Protein AF-A0A8T4SWS0-F1 (afdb_monomer_lite)

Foldseek 3Di:
DDDDPDDDDDPPDDPPPHDDPPPPPDPDPDQQNVADEFECADPPPRDHPLRRVVVSLVSPHQEYEYEFADAPPDPDDTALQSDDPVNLVSVVVSCVVSNHYHPYYHYHCVHAVDLQQQDPVVRDRDPVSNVSNVVSVVSRVVSD

Radius of gyration: 26.75 Å; chains: 1; bounding box: 86×51×47 Å

pLDDT: mean 80.11, std 13.3, range [39.75, 95.69]

Structure (mmCIF, N/CA/C/O backbone):
data_AF-A0A8T4SWS0-F1
#
_entry.id   AF-A0A8T4SWS0-F1
#
loop_
_atom_site.group_PDB
_atom_site.id
_atom_site.type_symbol
_atom_site.label_atom_id
_atom_site.label_alt_id
_atom_site.label_comp_id
_atom_site.label_asym_id
_atom_site.label_entity_id
_atom_site.label_seq_id
_atom_site.pdbx_PDB_ins_code
_atom_site.Cartn_x
_atom_site.Cartn_y
_atom_site.Cartn_z
_atom_site.occupancy
_atom_site.B_iso_or_equiv
_atom_site.auth_seq_id
_atom_site.auth_comp_id
_atom_site.auth_asym_id
_atom_site.auth_atom_id
_atom_site.pdbx_PDB_model_num
ATOM 1 N N . MET A 1 1 ? -68.089 -37.487 -9.807 1.00 39.75 1 MET A N 1
ATOM 2 C CA . MET A 1 1 ? -68.065 -36.762 -8.521 1.00 39.75 1 MET A CA 1
ATOM 3 C C . MET A 1 1 ? -66.595 -36.565 -8.187 1.00 39.75 1 MET A C 1
ATOM 5 O O . MET A 1 1 ? -65.902 -37.561 -8.051 1.00 39.75 1 MET A O 1
ATOM 9 N N . VAL A 1 2 ? -66.090 -35.332 -8.257 1.00 43.09 2 VAL A N 1
ATOM 10 C CA . VAL A 1 2 ? -64.661 -35.024 -8.064 1.00 43.09 2 VAL A CA 1
ATOM 11 C C . VAL A 1 2 ? -64.516 -34.443 -6.661 1.00 43.09 2 VAL A C 1
ATOM 13 O O . VAL A 1 2 ? -65.090 -33.394 -6.384 1.00 43.09 2 VAL A O 1
ATOM 16 N N . GLU A 1 3 ? -63.823 -35.149 -5.769 1.00 53.16 3 GLU A N 1
ATOM 17 C CA . GLU A 1 3 ? -63.495 -34.644 -4.433 1.00 53.16 3 GLU A CA 1
ATOM 18 C C . GLU A 1 3 ? -62.273 -33.726 -4.522 1.00 53.16 3 GLU A C 1
ATOM 20 O O . GLU A 1 3 ? -61.179 -34.163 -4.881 1.00 53.16 3 GLU A O 1
ATOM 25 N N . PHE A 1 4 ? -62.453 -32.451 -4.184 1.00 48.75 4 PHE A N 1
ATOM 26 C CA . PHE A 1 4 ? -61.354 -31.505 -4.032 1.00 48.75 4 PHE A CA 1
ATOM 27 C C . PHE A 1 4 ? -60.814 -31.601 -2.603 1.00 48.75 4 PHE A C 1
ATOM 29 O O . PHE A 1 4 ? -61.425 -31.096 -1.664 1.00 48.75 4 PHE A O 1
ATOM 36 N N . ARG A 1 5 ? -59.676 -32.282 -2.436 1.00 54.62 5 ARG A N 1
ATOM 37 C CA . ARG A 1 5 ? -58.910 -32.311 -1.183 1.00 54.62 5 ARG A CA 1
ATOM 38 C C . ARG A 1 5 ? -57.895 -31.174 -1.194 1.00 54.62 5 ARG A C 1
ATOM 40 O O . ARG A 1 5 ? -56.751 -31.376 -1.591 1.00 54.62 5 ARG A O 1
ATOM 47 N N . THR A 1 6 ? -58.317 -29.986 -0.787 1.00 55.69 6 THR A N 1
ATOM 48 C CA . THR A 1 6 ? -57.386 -28.893 -0.499 1.00 55.69 6 THR A CA 1
ATOM 49 C C . THR A 1 6 ? -57.568 -28.525 0.964 1.00 55.69 6 THR A C 1
ATOM 51 O O . THR A 1 6 ? -58.600 -27.967 1.332 1.00 55.69 6 THR A O 1
ATOM 54 N N . ASP A 1 7 ? -56.597 -28.889 1.800 1.00 61.25 7 ASP A N 1
ATOM 55 C CA . ASP A 1 7 ? -56.589 -28.508 3.210 1.00 61.25 7 ASP A CA 1
ATOM 56 C C . ASP A 1 7 ? -56.418 -26.985 3.313 1.00 61.25 7 ASP A C 1
ATOM 58 O O . ASP A 1 7 ? -55.478 -26.401 2.766 1.00 61.25 7 ASP A O 1
ATOM 62 N N . TYR A 1 8 ? -57.370 -26.325 3.974 1.00 54.34 8 TYR A N 1
ATOM 63 C CA . TYR A 1 8 ? -57.333 -24.886 4.216 1.00 54.34 8 TYR A CA 1
ATOM 64 C C . TYR A 1 8 ? -56.402 -24.602 5.398 1.00 54.34 8 TYR A C 1
ATOM 66 O O . TYR A 1 8 ? -56.735 -24.930 6.533 1.00 54.34 8 TYR A O 1
ATOM 74 N N . TYR A 1 9 ? -55.256 -23.971 5.141 1.00 60.22 9 TYR A N 1
ATOM 75 C CA . TYR A 1 9 ? -54.348 -23.506 6.192 1.00 60.22 9 TYR A CA 1
ATOM 76 C C . TYR A 1 9 ? -54.722 -22.089 6.635 1.00 60.22 9 TYR A C 1
ATOM 78 O O . TYR A 1 9 ? -54.836 -21.181 5.807 1.00 60.22 9 TYR A O 1
ATOM 86 N N . SER A 1 10 ? -54.896 -21.884 7.940 1.00 64.19 10 SER A N 1
ATOM 87 C CA . SER A 1 10 ? -55.067 -20.554 8.526 1.00 64.19 10 SER A CA 1
ATOM 88 C C . SER A 1 10 ? -53.708 -19.938 8.874 1.00 64.19 10 SER A C 1
ATOM 90 O O . SER A 1 10 ? -52.755 -20.640 9.198 1.00 64.19 10 SER A O 1
ATOM 92 N N . ALA A 1 11 ? -53.605 -18.605 8.867 1.00 58.56 11 ALA A N 1
ATOM 93 C CA . ALA A 1 11 ? -52.368 -17.899 9.234 1.00 58.56 11 ALA A CA 1
ATOM 94 C C . ALA A 1 11 ? -51.935 -18.114 10.704 1.00 58.56 11 ALA A C 1
ATOM 96 O O . ALA A 1 11 ? -50.848 -17.693 11.093 1.00 58.56 11 ALA A O 1
ATOM 97 N N . MET A 1 12 ? -52.791 -18.743 11.516 1.00 60.91 12 MET A N 1
ATOM 98 C CA . MET A 1 12 ? -52.535 -19.109 12.910 1.00 60.91 12 MET A CA 1
ATOM 99 C C . MET A 1 12 ? -52.205 -20.601 13.078 1.00 60.91 12 MET A C 1
ATOM 101 O O . MET A 1 12 ? -51.868 -21.018 14.187 1.00 60.91 12 MET A O 1
ATOM 105 N N . ASP A 1 13 ? -52.285 -21.410 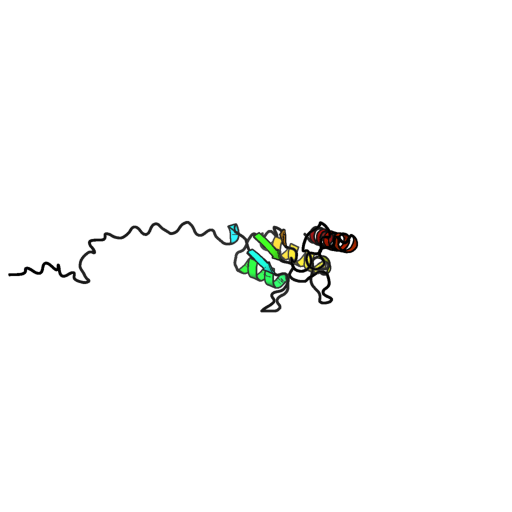12.015 1.00 63.88 13 ASP A N 1
ATOM 106 C CA . ASP A 1 13 ? -51.880 -22.811 12.086 1.00 63.88 13 ASP A CA 1
ATOM 107 C C . ASP A 1 13 ? -50.366 -22.916 12.249 1.00 63.88 13 ASP A C 1
ATOM 109 O O . ASP A 1 13 ? -49.583 -22.248 11.566 1.00 63.88 13 ASP A O 1
ATOM 113 N N . ARG A 1 14 ? -49.933 -23.792 13.163 1.00 61.50 14 ARG A N 1
ATOM 114 C CA . ARG A 1 14 ? -48.521 -24.163 13.267 1.00 61.50 14 ARG A CA 1
ATOM 115 C C . ARG A 1 14 ? -48.095 -24.750 11.927 1.00 61.50 14 ARG A C 1
ATOM 117 O O . ARG A 1 14 ? -48.548 -25.831 11.559 1.00 61.50 14 ARG A O 1
ATOM 124 N N . SER A 1 15 ? -47.217 -24.031 11.230 1.00 55.47 15 SER A N 1
ATOM 125 C CA . SER A 1 15 ? -46.588 -24.485 9.992 1.00 55.47 15 SER A CA 1
ATOM 126 C C . SER A 1 15 ? -46.144 -25.952 10.132 1.00 55.47 15 SER A C 1
ATOM 128 O O . SER A 1 15 ? -45.398 -26.262 11.067 1.00 55.47 15 SER A O 1
ATOM 130 N N . PRO A 1 16 ? -46.563 -26.862 9.228 1.00 54.00 16 PRO A N 1
ATOM 131 C CA . PRO A 1 16 ? -46.082 -28.247 9.220 1.00 54.00 16 PRO A CA 1
ATOM 132 C C . PRO A 1 16 ? -44.571 -28.321 8.952 1.00 54.00 16 PRO A C 1
ATOM 134 O O . PRO A 1 16 ? -43.917 -29.305 9.292 1.00 54.00 16 PRO A O 1
ATOM 137 N N . TYR A 1 17 ? -43.997 -27.248 8.407 1.00 55.97 17 TYR A N 1
ATOM 138 C CA . TYR A 1 17 ? -42.565 -27.005 8.405 1.00 55.97 17 TYR A CA 1
ATOM 139 C C . TYR A 1 17 ? -42.200 -26.441 9.775 1.00 55.97 17 TYR A C 1
ATOM 141 O O . TYR A 1 17 ? -42.272 -25.229 10.000 1.00 55.97 17 TYR A O 1
ATOM 149 N N . GLY A 1 18 ? -41.891 -27.343 10.711 1.00 55.56 18 GLY A N 1
ATOM 150 C CA . GLY A 1 18 ? -41.330 -26.981 12.007 1.00 55.56 18 GLY A CA 1
ATOM 151 C C . GLY A 1 18 ? -40.173 -26.006 11.815 1.00 55.56 18 GLY A C 1
ATOM 152 O O . GLY A 1 18 ? -39.450 -26.124 10.828 1.00 55.56 18 GLY A O 1
ATOM 153 N N . ASN A 1 19 ? -40.062 -25.032 12.728 1.00 58.72 19 ASN A N 1
ATOM 154 C CA . ASN A 1 19 ? -39.030 -23.995 12.772 1.00 58.72 19 ASN A CA 1
ATOM 155 C C . ASN A 1 19 ? -37.749 -24.490 12.102 1.00 58.72 19 ASN A C 1
ATOM 157 O O . ASN A 1 19 ? -37.024 -25.286 12.704 1.00 58.72 19 ASN A O 1
ATOM 161 N N . ALA A 1 20 ? -37.511 -24.077 10.852 1.00 61.03 20 ALA A N 1
ATOM 162 C CA . ALA A 1 20 ? -36.260 -24.381 10.188 1.00 61.03 20 ALA A CA 1
ATOM 163 C C . ALA A 1 20 ? -35.179 -23.907 11.153 1.00 61.03 20 ALA A C 1
ATOM 165 O O . ALA A 1 20 ? -35.160 -22.729 11.517 1.00 61.03 20 ALA A O 1
ATOM 166 N N . GLN A 1 21 ? -34.368 -24.835 11.665 1.00 57.84 21 GLN A N 1
ATOM 167 C CA . GLN A 1 21 ? -33.194 -24.466 12.431 1.00 57.84 21 GLN A CA 1
ATOM 168 C C . GLN A 1 21 ? -32.346 -23.649 11.468 1.00 57.84 21 GLN A C 1
ATOM 170 O O . GLN A 1 21 ? -31.692 -24.190 10.579 1.00 57.84 21 GLN A O 1
ATOM 175 N N . VAL A 1 22 ? -32.451 -22.328 11.587 1.00 62.12 22 VAL A N 1
ATOM 176 C CA . VAL A 1 22 ? -31.527 -21.400 10.966 1.00 62.12 22 VAL A CA 1
ATOM 177 C C . VAL A 1 22 ? -30.222 -21.693 11.678 1.00 62.12 22 VAL A C 1
ATOM 179 O O . VAL A 1 22 ? -29.982 -21.191 12.775 1.00 62.12 22 VAL A O 1
ATOM 182 N N . ASN A 1 23 ? -29.432 -22.605 11.111 1.00 63.03 23 ASN A N 1
ATOM 183 C CA . ASN A 1 23 ? -28.045 -22.746 11.507 1.00 63.03 23 ASN A CA 1
ATOM 184 C C . ASN A 1 23 ? -27.473 -21.330 11.445 1.00 63.03 23 ASN A C 1
ATOM 186 O O . ASN A 1 23 ? -27.641 -20.680 10.404 1.00 63.03 23 ASN A O 1
ATOM 190 N N . PRO A 1 24 ? -26.915 -20.805 12.551 1.00 63.16 24 PRO A N 1
ATOM 191 C CA . PRO A 1 24 ? -26.332 -19.482 12.512 1.00 63.16 24 PRO A CA 1
ATOM 192 C C . PRO A 1 24 ? -25.349 -19.470 11.338 1.00 63.16 24 PRO A C 1
ATOM 194 O O . PRO A 1 24 ? -24.605 -20.447 11.178 1.00 63.16 24 PRO A O 1
ATOM 197 N N . PRO A 1 25 ? -25.399 -18.442 10.472 1.00 69.19 25 PRO A N 1
ATOM 198 C CA . PRO A 1 25 ? -24.415 -18.315 9.411 1.00 69.19 25 PRO A CA 1
ATOM 199 C C . PRO A 1 25 ? -23.030 -18.434 10.047 1.00 69.19 25 PRO A C 1
ATOM 201 O O . PRO A 1 25 ? -22.850 -18.023 11.199 1.00 69.19 25 PRO A O 1
ATOM 204 N N . GLU A 1 26 ? -22.098 -19.063 9.329 1.00 70.19 26 GLU A N 1
ATOM 205 C CA . GLU A 1 26 ? -20.711 -19.242 9.766 1.00 70.19 26 GLU A CA 1
ATOM 206 C C . GLU A 1 26 ? -20.193 -17.993 10.497 1.00 70.19 26 GLU A C 1
ATOM 208 O O . GLU A 1 26 ? -20.577 -16.873 10.134 1.00 70.19 26 GLU A O 1
ATOM 213 N N . PRO A 1 27 ? -19.365 -18.154 11.547 1.00 64.12 27 PRO A N 1
ATOM 214 C CA . PRO A 1 27 ? -18.936 -17.024 12.354 1.00 64.12 27 PRO A CA 1
ATOM 215 C C . PRO A 1 27 ? -18.338 -15.942 11.454 1.00 64.12 27 PRO A C 1
ATOM 217 O O . PRO A 1 27 ? -17.403 -16.194 10.696 1.00 64.12 27 PRO A O 1
ATOM 220 N N . ILE A 1 28 ? -18.910 -14.739 11.532 1.00 77.81 28 ILE A N 1
ATOM 221 C CA . ILE A 1 28 ? -18.441 -13.571 10.790 1.00 77.81 28 ILE A CA 1
ATOM 222 C C . ILE A 1 28 ? -17.000 -13.321 11.233 1.00 77.81 28 ILE A C 1
ATOM 224 O O . ILE A 1 28 ? -16.771 -12.920 12.376 1.00 77.81 28 ILE A O 1
ATOM 228 N N . VAL A 1 29 ? -16.035 -13.581 10.348 1.00 81.50 29 VAL A N 1
ATOM 229 C CA . VAL A 1 29 ? -14.630 -13.257 10.607 1.00 81.50 29 VAL A CA 1
ATOM 230 C C . VAL A 1 29 ? -14.546 -11.735 10.754 1.00 81.50 29 VAL A C 1
ATOM 232 O O . VAL A 1 29 ? -14.936 -11.010 9.832 1.00 81.50 29 VAL A O 1
ATOM 235 N N . PRO A 1 30 ? -14.128 -11.213 11.917 1.00 84.94 30 PRO A N 1
ATOM 236 C CA . PRO A 1 30 ? -14.136 -9.781 12.146 1.00 84.94 30 PRO A CA 1
ATOM 237 C C . PRO A 1 30 ? -13.004 -9.121 11.352 1.00 84.94 30 PRO A C 1
ATOM 239 O O . PRO A 1 30 ? -11.950 -9.711 11.134 1.00 84.94 30 PRO A O 1
ATOM 242 N N . ILE A 1 31 ? -13.193 -7.859 10.959 1.00 84.19 31 ILE A N 1
ATOM 243 C CA . ILE A 1 31 ? -12.218 -7.119 10.137 1.00 84.19 31 ILE A CA 1
ATOM 244 C C . ILE A 1 31 ? -10.833 -7.006 10.792 1.00 84.19 31 ILE A C 1
ATOM 246 O O . ILE A 1 31 ? -9.827 -6.935 10.095 1.00 84.19 31 ILE A O 1
ATOM 250 N N . LYS A 1 32 ? -10.766 -7.064 12.127 1.00 86.38 32 LYS A N 1
ATOM 251 C CA . LYS A 1 32 ? -9.500 -7.138 12.864 1.00 86.38 32 LYS A CA 1
ATOM 252 C C . LYS A 1 32 ? -8.660 -8.374 12.507 1.00 86.38 32 LYS A C 1
ATOM 254 O O . LYS A 1 32 ? -7.447 -8.282 12.563 1.00 86.38 32 LYS A O 1
ATOM 259 N N . ASP A 1 33 ? -9.289 -9.486 12.121 1.00 86.19 33 ASP A N 1
ATOM 260 C CA . ASP A 1 33 ? -8.608 -10.756 11.836 1.00 86.19 33 ASP A CA 1
ATOM 261 C C . ASP A 1 33 ? -8.317 -10.925 10.328 1.00 86.19 33 ASP A C 1
ATOM 263 O O . ASP A 1 33 ? -7.496 -11.754 9.952 1.00 86.19 33 ASP A O 1
ATOM 267 N N . ILE A 1 34 ? -8.989 -10.152 9.462 1.00 86.38 34 ILE A N 1
ATOM 268 C CA . ILE A 1 34 ? -8.782 -10.152 7.998 1.00 86.38 34 ILE A CA 1
ATOM 269 C C . ILE A 1 34 ? -7.791 -9.060 7.582 1.00 86.38 34 ILE A C 1
ATOM 271 O O . ILE A 1 34 ? -6.995 -9.252 6.668 1.00 86.38 34 ILE A O 1
ATOM 275 N N . GLY A 1 35 ? -7.882 -7.896 8.225 1.00 89.81 35 GLY A N 1
ATOM 276 C CA . GLY A 1 35 ? -7.196 -6.684 7.812 1.00 89.81 35 GLY A CA 1
ATOM 277 C C . GLY A 1 35 ? -7.944 -5.881 6.748 1.00 89.81 35 GLY A C 1
ATOM 278 O O . GLY A 1 35 ? -9.075 -6.186 6.358 1.00 89.81 35 GLY A O 1
ATOM 279 N N . MET A 1 36 ? -7.316 -4.794 6.305 1.00 93.38 36 MET A N 1
ATOM 280 C CA . MET A 1 36 ? -7.870 -3.891 5.306 1.00 93.38 36 MET A CA 1
ATOM 281 C C . MET A 1 36 ? -6.787 -3.333 4.391 1.00 93.38 36 MET A C 1
ATOM 283 O O . MET A 1 36 ? -5.748 -2.838 4.823 1.00 93.38 36 MET A O 1
ATOM 287 N N . THR A 1 37 ? -7.085 -3.344 3.100 1.00 93.19 37 THR A N 1
ATOM 288 C CA . THR A 1 37 ? -6.260 -2.707 2.084 1.00 93.19 37 THR A CA 1
ATOM 289 C C . THR A 1 37 ? -6.639 -1.233 1.958 1.00 93.19 37 THR A C 1
ATOM 291 O O . THR A 1 37 ? -7.806 -0.905 1.729 1.00 93.19 37 THR A O 1
ATOM 294 N N . VAL A 1 38 ? -5.666 -0.334 2.096 1.00 92.75 38 VAL A N 1
ATOM 295 C CA . VAL A 1 38 ? -5.871 1.116 2.007 1.00 92.75 38 VAL A CA 1
ATOM 296 C C . VAL A 1 38 ? -5.076 1.702 0.848 1.00 92.75 38 VAL A C 1
ATOM 298 O O . VAL A 1 38 ? -3.891 1.405 0.705 1.00 92.75 38 VAL A O 1
ATOM 301 N N . PRO A 1 39 ? -5.682 2.559 0.013 1.00 90.44 39 PRO A N 1
ATOM 302 C CA . PRO A 1 39 ? -4.925 3.251 -1.008 1.00 90.44 39 PRO A CA 1
ATOM 303 C C . PRO A 1 39 ? -4.051 4.332 -0.369 1.00 90.44 39 PRO A C 1
ATOM 305 O O . PRO A 1 39 ? -4.445 5.019 0.577 1.00 90.44 39 PRO A O 1
ATOM 308 N N . GLU A 1 40 ? -2.876 4.518 -0.954 1.00 88.31 40 GLU A N 1
ATOM 309 C CA . GLU A 1 40 ? -1.968 5.629 -0.692 1.00 88.31 40 GLU A CA 1
ATOM 310 C C . GLU A 1 40 ? -2.687 6.987 -0.788 1.00 88.31 40 GLU A C 1
ATOM 312 O O . GLU A 1 40 ? -2.498 7.889 0.034 1.00 88.31 40 GLU A O 1
ATOM 317 N N . ARG A 1 41 ? -3.517 7.132 -1.821 1.00 86.94 41 ARG A N 1
ATOM 318 C CA . ARG A 1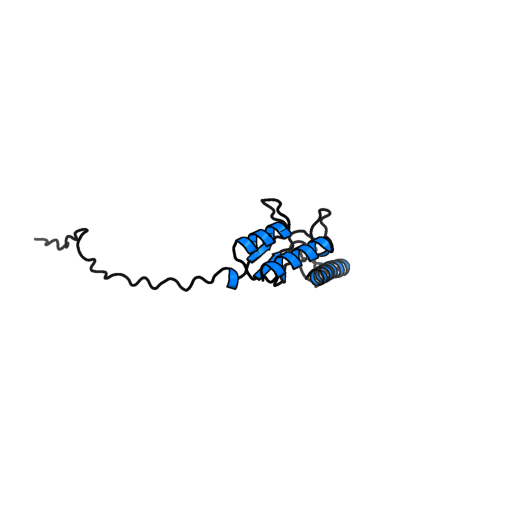 41 ? -4.371 8.289 -2.038 1.00 86.94 41 ARG A CA 1
ATOM 319 C C . ARG A 1 41 ? -5.731 7.809 -2.503 1.00 86.94 41 ARG A C 1
ATOM 321 O O . ARG A 1 41 ? -5.827 7.095 -3.497 1.00 86.94 41 ARG A O 1
ATOM 328 N N . ASP A 1 42 ? -6.783 8.229 -1.816 1.00 84.06 42 ASP A N 1
ATOM 329 C CA . ASP A 1 42 ? -8.139 7.908 -2.247 1.00 84.06 42 ASP A CA 1
ATOM 330 C C . ASP A 1 42 ? -8.490 8.735 -3.502 1.00 84.06 42 ASP A C 1
ATOM 332 O O . ASP A 1 42 ? -8.515 9.970 -3.433 1.00 84.06 42 ASP A O 1
ATOM 336 N N . PRO A 1 43 ? -8.774 8.100 -4.654 1.00 78.31 43 PRO A N 1
ATOM 337 C CA . PRO A 1 43 ? -9.122 8.813 -5.881 1.00 78.31 43 PRO A CA 1
ATOM 338 C C . PRO A 1 43 ? -10.472 9.542 -5.800 1.00 78.31 43 PRO A C 1
ATOM 340 O O . PRO A 1 43 ? -10.717 10.439 -6.603 1.00 78.31 43 PRO A O 1
ATOM 343 N N . ARG A 1 44 ? -11.358 9.172 -4.863 1.00 82.88 44 ARG A N 1
ATOM 344 C CA . ARG A 1 44 ? -12.692 9.775 -4.705 1.00 82.88 44 ARG A CA 1
ATOM 345 C C . ARG A 1 44 ? -12.671 10.981 -3.781 1.00 82.88 44 ARG A C 1
ATOM 347 O O . ARG A 1 44 ? -13.246 12.013 -4.108 1.00 82.88 44 ARG A O 1
ATOM 354 N N . THR A 1 45 ? -12.040 10.838 -2.619 1.00 84.38 45 THR A N 1
ATOM 355 C CA . THR A 1 45 ? -12.037 11.881 -1.580 1.00 84.38 45 THR A CA 1
ATOM 356 C C . THR A 1 45 ? -10.789 12.758 -1.619 1.00 84.38 45 THR A C 1
ATOM 358 O O . THR A 1 45 ? -10.776 13.835 -1.030 1.00 84.38 45 THR A O 1
ATOM 361 N N . GLY A 1 46 ? -9.731 12.319 -2.307 1.00 83.56 46 GLY A N 1
ATOM 362 C CA . GLY A 1 46 ? -8.428 12.976 -2.293 1.00 83.56 46 GLY A CA 1
ATOM 363 C C . GLY A 1 46 ? -7.649 12.767 -0.994 1.00 83.56 46 GLY A C 1
ATOM 364 O O . GLY A 1 46 ? -6.578 13.358 -0.857 1.00 83.56 46 GLY A O 1
ATOM 365 N N . ALA A 1 47 ? -8.157 11.943 -0.070 1.00 86.00 47 ALA A N 1
ATOM 366 C CA . ALA A 1 47 ? -7.522 11.671 1.211 1.00 86.00 47 ALA A CA 1
ATOM 367 C C . ALA A 1 47 ? -6.119 11.078 1.031 1.00 86.00 47 ALA A C 1
ATOM 369 O O . ALA A 1 47 ? -5.895 10.234 0.162 1.00 86.00 47 ALA A O 1
ATOM 370 N N . HIS A 1 48 ? -5.179 11.525 1.861 1.00 88.00 48 HIS A N 1
ATOM 371 C CA . HIS A 1 48 ? -3.789 11.059 1.847 1.00 88.00 48 HIS A CA 1
ATOM 372 C C . HIS A 1 48 ? -3.583 9.843 2.761 1.00 88.00 48 HIS A C 1
ATOM 374 O O . HIS A 1 48 ? -4.401 9.586 3.640 1.00 88.00 48 HIS A O 1
ATOM 380 N N . ILE A 1 49 ? -2.445 9.161 2.616 1.00 89.88 49 ILE A N 1
ATOM 381 C CA . ILE A 1 49 ? -2.095 7.909 3.310 1.00 89.88 49 ILE A CA 1
ATOM 382 C C . ILE A 1 49 ? -2.387 7.902 4.818 1.00 89.88 49 ILE A C 1
ATOM 384 O O . ILE A 1 49 ? -2.959 6.954 5.335 1.00 89.88 49 ILE A O 1
ATOM 388 N N . ILE A 1 50 ? -2.082 8.984 5.542 1.00 91.62 50 ILE A N 1
ATOM 389 C CA . ILE A 1 50 ? -2.364 9.064 6.985 1.00 91.62 50 ILE A CA 1
ATOM 390 C C . ILE A 1 50 ? -3.878 9.021 7.245 1.00 91.62 50 ILE A C 1
ATOM 392 O O . ILE A 1 50 ? -4.340 8.368 8.178 1.00 91.62 50 ILE A O 1
ATOM 396 N N . GLN A 1 51 ? -4.668 9.703 6.418 1.00 93.00 51 GLN A N 1
ATOM 397 C CA . GLN A 1 51 ? -6.122 9.776 6.555 1.00 93.00 51 GLN A CA 1
ATOM 398 C C . GLN A 1 51 ? -6.799 8.465 6.147 1.00 93.00 51 GLN A C 1
ATOM 400 O O . GLN A 1 51 ? -7.755 8.051 6.809 1.00 93.00 51 GLN A O 1
ATOM 405 N N . THR A 1 52 ? -6.308 7.799 5.097 1.00 93.44 52 THR A N 1
ATOM 406 C CA . THR A 1 52 ? -6.828 6.494 4.667 1.00 93.44 52 THR A CA 1
ATOM 407 C C . THR A 1 52 ? -6.504 5.423 5.709 1.00 93.44 52 THR A C 1
ATOM 409 O O . THR A 1 52 ? -7.418 4.728 6.152 1.00 93.44 52 THR A O 1
ATOM 412 N N . THR A 1 53 ? -5.270 5.388 6.226 1.00 93.56 53 THR A N 1
ATOM 413 C CA . THR A 1 53 ? -4.877 4.511 7.342 1.00 93.56 53 THR A CA 1
ATOM 414 C C . THR A 1 53 ? -5.694 4.803 8.601 1.00 93.56 53 THR A C 1
ATOM 416 O O . THR A 1 53 ? -6.258 3.888 9.189 1.00 93.56 53 THR A O 1
ATOM 419 N N . THR A 1 54 ? -5.867 6.073 8.988 1.00 94.69 54 THR A N 1
ATOM 420 C CA . THR A 1 54 ? -6.691 6.439 10.160 1.00 94.69 54 THR A CA 1
ATOM 421 C C . THR A 1 54 ? -8.140 5.976 9.997 1.00 94.69 54 THR A C 1
ATOM 423 O O . THR A 1 54 ? -8.772 5.544 10.960 1.00 94.69 54 THR A O 1
ATOM 426 N N . SER A 1 55 ? -8.682 6.059 8.782 1.00 93.69 55 SER A N 1
ATOM 427 C CA . SER A 1 55 ? -10.046 5.611 8.495 1.00 93.69 55 SER A CA 1
ATOM 428 C C . SER A 1 55 ? -10.186 4.093 8.607 1.00 93.69 55 SER A C 1
ATOM 430 O O . SER A 1 55 ? -11.187 3.634 9.151 1.00 93.69 55 SER A O 1
ATOM 432 N N . ALA A 1 56 ? -9.180 3.326 8.175 1.00 93.75 56 ALA A N 1
ATOM 433 C CA . ALA A 1 56 ? -9.149 1.872 8.346 1.00 93.75 56 ALA A CA 1
ATOM 434 C C . ALA A 1 56 ? -9.003 1.450 9.816 1.00 93.75 56 ALA A C 1
ATOM 436 O O . ALA A 1 56 ? -9.672 0.530 10.280 1.00 93.75 56 ALA A O 1
ATOM 437 N N . ILE A 1 57 ? -8.205 2.176 10.598 1.00 93.50 57 ILE A N 1
ATOM 438 C CA . ILE A 1 57 ? -8.122 1.946 12.047 1.00 93.50 57 ILE A CA 1
ATOM 439 C C . ILE A 1 57 ? -9.494 2.180 12.694 1.00 93.50 57 ILE A C 1
ATOM 441 O O . ILE A 1 57 ? -9.973 1.366 13.479 1.00 93.50 57 ILE A O 1
ATOM 445 N N . ARG A 1 58 ? -10.184 3.265 12.316 1.00 92.81 58 ARG A N 1
ATOM 446 C CA . ARG A 1 58 ? -11.531 3.574 12.825 1.00 92.81 58 ARG A CA 1
ATOM 447 C C . ARG A 1 58 ? -12.600 2.580 12.374 1.00 92.81 58 ARG A C 1
ATOM 449 O O . ARG A 1 58 ? -13.596 2.439 13.079 1.00 92.81 58 ARG A O 1
ATOM 456 N N . SER A 1 59 ? -12.423 1.906 11.236 1.00 90.69 59 SER A N 1
ATOM 457 C CA . SER A 1 59 ? -13.313 0.818 10.814 1.00 90.69 59 SER A CA 1
ATOM 458 C C . SER A 1 59 ? -13.042 -0.498 11.553 1.00 90.69 59 SER A C 1
ATOM 460 O O . SER A 1 59 ? -13.846 -1.422 11.441 1.00 90.69 59 SER A O 1
ATOM 462 N N . GLY A 1 60 ? -11.969 -0.567 12.350 1.00 91.00 60 GLY A N 1
ATOM 463 C CA . GLY A 1 60 ? -11.624 -1.704 13.200 1.00 91.00 60 GLY A CA 1
ATOM 464 C C . GLY A 1 60 ? -10.563 -2.638 12.618 1.00 91.00 60 GLY A C 1
ATOM 465 O O . GLY A 1 60 ? -10.404 -3.743 13.136 1.00 91.00 60 GLY A O 1
ATOM 466 N N . ALA A 1 61 ? -9.866 -2.245 11.547 1.00 93.25 61 ALA A N 1
ATOM 467 C CA . ALA A 1 61 ? -8.780 -3.044 10.984 1.00 93.25 61 ALA A CA 1
ATOM 468 C C . ALA A 1 61 ? -7.575 -3.071 11.938 1.00 93.25 61 ALA A C 1
ATOM 470 O O . ALA A 1 61 ? -7.117 -2.017 12.378 1.00 93.25 61 ALA A O 1
ATOM 471 N N . ALA A 1 62 ? -7.059 -4.268 12.233 1.00 92.69 62 ALA A N 1
ATOM 472 C CA . ALA A 1 62 ? -5.821 -4.445 13.000 1.00 92.69 62 ALA A CA 1
ATOM 473 C C . ALA A 1 62 ? -4.602 -4.646 12.091 1.00 92.69 62 ALA A C 1
ATOM 475 O O . ALA A 1 62 ? -3.499 -4.275 12.469 1.00 92.69 62 ALA A O 1
ATOM 476 N N . ASN A 1 63 ? -4.825 -5.156 10.879 1.00 94.00 63 ASN A N 1
ATOM 477 C CA . ASN A 1 63 ? -3.793 -5.413 9.884 1.00 94.00 63 ASN A CA 1
ATOM 478 C C . ASN A 1 63 ? -4.069 -4.556 8.647 1.00 94.00 63 ASN A C 1
ATOM 480 O O . ASN A 1 63 ? -5.201 -4.515 8.158 1.00 94.00 63 ASN A O 1
ATOM 484 N N . ILE A 1 64 ? -3.069 -3.831 8.154 1.00 94.56 64 ILE A N 1
ATOM 485 C CA . ILE A 1 64 ? -3.233 -2.879 7.054 1.00 94.56 64 ILE A CA 1
ATOM 486 C C . ILE A 1 64 ? -2.239 -3.175 5.931 1.00 94.56 64 ILE A C 1
ATOM 488 O O . ILE A 1 64 ? -1.031 -3.209 6.144 1.00 94.56 64 ILE A O 1
ATOM 492 N N . GLN A 1 65 ? -2.759 -3.302 4.711 1.00 92.81 65 GLN A N 1
ATOM 493 C CA . GLN A 1 65 ? -1.969 -3.368 3.480 1.00 92.81 65 GLN A CA 1
ATOM 494 C C . GLN A 1 65 ? -2.067 -2.018 2.766 1.00 92.81 65 GLN A C 1
ATOM 496 O O . GLN A 1 65 ? -3.166 -1.572 2.432 1.00 92.81 65 GLN A O 1
ATOM 501 N N . ILE A 1 66 ? -0.943 -1.360 2.496 1.00 92.12 66 ILE A N 1
ATOM 502 C CA . ILE A 1 66 ? -0.942 -0.066 1.798 1.00 92.12 66 ILE A CA 1
ATOM 503 C C . ILE A 1 66 ? -0.762 -0.293 0.299 1.00 92.12 66 ILE A C 1
ATOM 505 O O . ILE A 1 66 ? 0.234 -0.871 -0.116 1.00 92.12 66 ILE A O 1
ATOM 509 N N . VAL A 1 67 ? -1.668 0.223 -0.528 1.00 90.75 67 VAL A N 1
ATOM 510 C CA . VAL A 1 67 ? -1.572 0.139 -1.993 1.00 90.75 67 VAL A CA 1
ATOM 511 C C . VAL A 1 67 ? -1.031 1.433 -2.555 1.00 90.75 67 VAL A C 1
ATOM 513 O O . VAL A 1 67 ? -1.682 2.477 -2.488 1.00 90.75 67 VAL A O 1
ATOM 516 N N . MET A 1 68 ? 0.141 1.353 -3.169 1.00 87.25 68 MET A N 1
ATOM 517 C CA . MET A 1 68 ? 0.716 2.447 -3.935 1.00 87.25 68 MET A CA 1
ATOM 518 C C . MET A 1 68 ? -0.037 2.562 -5.258 1.00 87.25 68 MET A C 1
ATOM 520 O O . MET A 1 68 ? -0.000 1.671 -6.103 1.00 87.25 68 MET A O 1
ATOM 524 N N . THR A 1 69 ? -0.746 3.672 -5.442 1.00 82.69 69 THR A N 1
ATOM 525 C CA . THR A 1 69 ? -1.574 3.908 -6.637 1.00 82.69 69 THR A CA 1
ATOM 526 C C . THR A 1 69 ? -0.869 4.781 -7.671 1.00 82.69 69 THR A C 1
ATOM 528 O O . THR A 1 69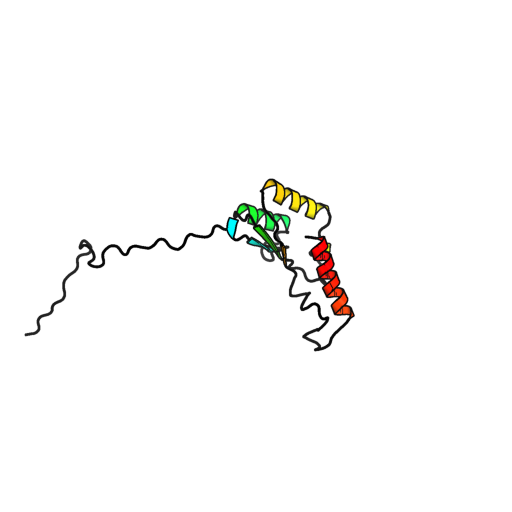 ? -1.313 4.882 -8.813 1.00 82.69 69 THR A O 1
ATOM 531 N N . THR A 1 70 ? 0.213 5.449 -7.271 1.00 79.00 70 THR A N 1
ATOM 532 C CA . THR A 1 70 ? 0.906 6.442 -8.093 1.00 79.00 70 THR A CA 1
ATOM 533 C C . THR A 1 70 ? 2.034 5.785 -8.903 1.00 79.00 70 THR A C 1
ATOM 535 O O . THR A 1 70 ? 3.001 5.322 -8.296 1.00 79.00 70 THR A O 1
ATOM 538 N N . PRO A 1 71 ? 1.984 5.771 -10.253 1.00 72.38 71 PRO A N 1
ATOM 539 C CA . PRO A 1 71 ? 3.021 5.132 -11.071 1.00 72.38 71 PRO A CA 1
ATOM 540 C C . PRO A 1 71 ? 4.376 5.849 -10.976 1.00 72.38 71 PRO A C 1
ATOM 542 O O . PRO A 1 71 ? 4.419 7.055 -10.705 1.00 72.38 71 PRO A O 1
ATOM 545 N N . SER A 1 72 ? 5.477 5.129 -11.244 1.00 65.38 72 SER A N 1
ATOM 546 C CA . SER A 1 72 ? 6.885 5.574 -11.122 1.00 65.38 72 SER A CA 1
ATOM 547 C C . SER A 1 72 ? 7.377 6.662 -12.078 1.00 65.38 72 SER A C 1
ATOM 549 O O . SER A 1 72 ? 8.432 7.258 -11.844 1.00 65.38 72 SER A O 1
ATOM 551 N N . ASN A 1 73 ? 6.582 7.035 -13.073 1.00 67.06 73 ASN A N 1
ATOM 552 C CA . ASN A 1 73 ? 6.862 8.142 -13.993 1.00 67.06 73 ASN A CA 1
ATOM 553 C C . ASN A 1 73 ? 6.004 9.405 -13.750 1.00 67.06 73 ASN A C 1
ATOM 555 O O . ASN A 1 73 ? 6.271 10.448 -14.338 1.00 67.06 73 ASN A O 1
ATOM 559 N N . SER A 1 74 ? 4.998 9.349 -12.869 1.00 67.25 74 SER A N 1
ATOM 560 C CA . SER A 1 74 ? 4.197 10.515 -12.464 1.00 67.25 74 SER A CA 1
ATOM 561 C C . SER A 1 74 ? 5.043 11.643 -11.843 1.00 67.25 74 SER A C 1
ATOM 563 O O . SER A 1 74 ? 5.831 11.413 -10.926 1.00 67.25 74 SER A O 1
ATOM 565 N N . ALA A 1 75 ? 4.845 12.881 -12.302 1.00 58.81 75 ALA A N 1
ATOM 566 C CA . ALA A 1 75 ? 5.432 14.081 -11.692 1.00 58.81 75 ALA A CA 1
ATOM 567 C C . ALA A 1 75 ? 4.682 14.542 -10.426 1.00 58.81 75 ALA A C 1
ATOM 569 O O . ALA A 1 75 ? 5.167 15.387 -9.676 1.00 58.81 75 ALA A O 1
ATOM 570 N N . ILE A 1 76 ? 3.477 14.012 -10.205 1.00 56.06 76 ILE A N 1
ATOM 571 C CA . ILE A 1 76 ? 2.611 14.367 -9.083 1.00 56.06 76 ILE A CA 1
ATOM 572 C C . ILE A 1 76 ? 2.976 13.471 -7.902 1.00 56.06 76 ILE A C 1
ATOM 574 O O . ILE A 1 76 ? 3.050 12.252 -8.062 1.00 56.06 76 ILE A O 1
ATOM 578 N N . GLY A 1 77 ? 3.206 14.102 -6.745 1.00 56.75 77 GLY A N 1
ATOM 579 C CA . GLY A 1 77 ? 3.593 13.455 -5.494 1.00 56.75 77 GLY A CA 1
ATOM 580 C C . GLY A 1 77 ? 2.767 12.215 -5.148 1.00 56.75 77 GLY A C 1
ATOM 581 O O . GLY A 1 77 ? 1.585 12.112 -5.476 1.00 56.75 77 GLY A O 1
ATOM 582 N N . GLY A 1 78 ? 3.446 11.294 -4.476 1.00 62.97 78 GLY A N 1
ATOM 583 C CA . GLY A 1 78 ? 3.043 9.914 -4.240 1.00 62.97 78 GLY A CA 1
ATOM 584 C C . GLY A 1 78 ? 4.238 8.984 -4.493 1.00 62.97 78 GLY A C 1
ATOM 585 O O . GLY A 1 78 ? 5.238 9.431 -5.065 1.00 62.97 78 GLY A O 1
ATOM 586 N N . ARG A 1 79 ? 4.133 7.714 -4.087 1.00 74.25 79 ARG A N 1
ATOM 587 C CA . ARG A 1 79 ? 5.139 6.642 -3.951 1.00 74.25 79 ARG A CA 1
ATOM 588 C C . ARG A 1 79 ? 5.833 6.553 -2.597 1.00 74.25 79 ARG A C 1
ATOM 590 O O . ARG A 1 79 ? 6.137 7.550 -1.945 1.00 74.25 79 ARG A O 1
ATOM 597 N N . ALA A 1 80 ? 6.301 5.337 -2.320 1.00 69.62 80 ALA A N 1
ATOM 598 C CA . ALA A 1 80 ? 7.256 4.984 -1.269 1.00 69.62 80 ALA A CA 1
ATOM 599 C C . ALA A 1 80 ? 8.427 5.982 -1.099 1.00 69.62 80 ALA A C 1
ATOM 601 O O . ALA A 1 80 ? 8.778 6.349 0.025 1.00 69.62 80 ALA A O 1
ATOM 602 N N . LYS A 1 81 ? 9.016 6.456 -2.210 1.00 73.25 81 LYS A N 1
ATOM 603 C CA . LYS A 1 81 ? 10.141 7.412 -2.205 1.00 73.25 81 LYS A CA 1
ATOM 604 C C . LYS A 1 81 ? 9.732 8.854 -1.882 1.00 73.25 81 LYS A C 1
ATOM 606 O O . LYS A 1 81 ? 10.534 9.600 -1.327 1.00 73.25 81 LYS A O 1
ATOM 611 N N . ALA A 1 82 ? 8.521 9.272 -2.253 1.00 75.56 82 ALA A N 1
ATOM 612 C CA . ALA A 1 82 ? 8.058 10.641 -2.018 1.00 75.56 82 ALA A CA 1
ATOM 613 C C . ALA A 1 82 ? 7.673 10.877 -0.553 1.00 75.56 82 ALA A C 1
ATOM 615 O O . ALA A 1 82 ? 7.684 12.016 -0.084 1.00 75.56 82 ALA A O 1
ATOM 616 N N . TYR A 1 83 ? 7.371 9.807 0.185 1.00 80.38 83 TYR A N 1
ATOM 617 C CA . TYR A 1 83 ? 7.140 9.888 1.616 1.00 80.38 83 TYR A CA 1
ATOM 618 C C . TYR A 1 83 ? 8.442 10.104 2.377 1.00 80.38 83 TYR A C 1
ATOM 620 O O . TYR A 1 83 ? 9.218 9.175 2.620 1.00 80.38 83 TYR A O 1
ATOM 628 N N . GLY A 1 84 ? 8.646 11.362 2.766 1.00 80.50 84 GLY A N 1
ATOM 629 C CA . GLY A 1 84 ? 9.728 11.779 3.644 1.00 80.50 84 GLY A CA 1
ATOM 630 C C . GLY A 1 84 ? 9.627 11.172 5.043 1.00 80.50 84 GLY A C 1
ATOM 631 O O . GLY A 1 84 ? 8.640 10.529 5.416 1.00 80.50 84 GLY A O 1
ATOM 632 N N . ARG A 1 85 ? 10.674 11.415 5.835 1.00 86.00 85 ARG A N 1
ATOM 633 C CA . ARG A 1 85 ? 10.815 10.909 7.206 1.00 86.00 85 ARG A CA 1
ATOM 634 C C . ARG A 1 85 ? 9.590 11.210 8.074 1.00 86.00 85 ARG A C 1
ATOM 636 O O . ARG A 1 85 ? 9.156 10.332 8.807 1.00 86.00 85 ARG A O 1
ATOM 643 N N . ASP A 1 86 ? 9.020 12.402 7.943 1.00 87.25 86 ASP A N 1
ATOM 644 C CA . ASP A 1 86 ? 7.932 12.870 8.806 1.00 87.25 86 ASP A CA 1
ATOM 645 C C . ASP A 1 86 ? 6.640 12.071 8.601 1.00 87.25 86 ASP A C 1
ATOM 647 O O . ASP A 1 86 ? 5.988 11.690 9.567 1.00 87.25 86 ASP A O 1
ATOM 651 N N . VAL A 1 87 ? 6.294 11.739 7.351 1.00 87.69 87 VAL A N 1
ATOM 652 C CA . VAL A 1 87 ? 5.091 10.939 7.059 1.00 87.69 87 VAL A CA 1
ATOM 653 C C . VAL A 1 87 ? 5.254 9.508 7.561 1.00 87.69 87 VAL A C 1
ATOM 655 O O . VAL A 1 87 ? 4.318 8.934 8.108 1.00 87.69 87 VAL A O 1
ATOM 658 N N . ARG A 1 88 ? 6.453 8.939 7.414 1.00 88.38 88 ARG A N 1
ATOM 659 C CA . ARG A 1 88 ? 6.764 7.591 7.908 1.00 88.38 88 ARG A CA 1
ATOM 660 C C . ARG A 1 88 ? 6.731 7.532 9.430 1.00 88.38 88 ARG A C 1
ATOM 662 O O . ARG A 1 88 ? 6.175 6.596 9.991 1.00 88.38 88 ARG A O 1
ATOM 669 N N . GLN A 1 89 ? 7.282 8.551 10.085 1.00 91.06 89 GLN A N 1
ATOM 670 C CA . GLN A 1 89 ? 7.230 8.686 11.535 1.00 91.06 89 GLN A CA 1
ATOM 671 C C . GLN A 1 89 ? 5.779 8.816 12.019 1.00 91.06 89 GLN A C 1
ATOM 673 O O . GLN A 1 89 ? 5.382 8.101 12.930 1.00 91.06 89 GLN A O 1
ATOM 678 N N . ALA A 1 90 ? 4.966 9.642 11.355 1.00 91.75 90 ALA A N 1
ATOM 679 C CA . ALA A 1 90 ? 3.552 9.790 11.687 1.00 91.75 90 ALA A CA 1
ATOM 680 C C . ALA A 1 90 ? 2.755 8.489 11.491 1.00 91.75 90 ALA A C 1
ATOM 682 O O . ALA A 1 90 ? 1.908 8.164 12.319 1.00 91.75 90 ALA A O 1
ATOM 683 N N . LEU A 1 91 ? 3.025 7.728 10.422 1.00 91.44 91 LEU A N 1
ATOM 684 C CA . LEU A 1 91 ? 2.415 6.410 10.219 1.00 91.44 91 LEU A CA 1
ATOM 685 C C . LEU A 1 91 ? 2.806 5.440 11.333 1.00 91.44 91 LEU A C 1
ATOM 687 O O . LEU A 1 91 ? 1.929 4.775 11.872 1.00 91.44 91 LEU A O 1
ATOM 691 N N . ARG A 1 92 ? 4.087 5.414 11.713 1.00 92.06 92 ARG A N 1
ATOM 692 C CA . ARG A 1 92 ? 4.591 4.566 12.795 1.00 92.06 92 ARG A CA 1
ATOM 693 C C . ARG A 1 92 ? 3.946 4.898 14.140 1.00 92.06 92 ARG A C 1
ATOM 695 O O . ARG A 1 92 ? 3.495 4.002 14.844 1.00 92.06 92 ARG A O 1
ATOM 702 N N . GLU A 1 93 ? 3.862 6.179 14.482 1.00 94.00 93 GLU A N 1
ATOM 703 C CA . GLU A 1 93 ? 3.207 6.634 15.713 1.00 94.00 93 GLU A CA 1
ATOM 704 C C . GLU A 1 93 ? 1.718 6.277 15.713 1.00 94.00 93 GLU A C 1
ATOM 706 O O . GLU A 1 93 ? 1.190 5.787 16.710 1.00 94.00 93 GLU A O 1
ATOM 711 N N . LEU A 1 94 ? 1.042 6.461 14.575 1.00 93.56 94 LEU A N 1
ATOM 712 C CA . LEU A 1 94 ? -0.364 6.106 14.418 1.00 93.56 94 LEU A CA 1
ATOM 713 C C . LEU A 1 94 ? -0.597 4.603 14.631 1.00 93.56 94 LEU A C 1
ATOM 715 O O . LEU A 1 94 ? -1.543 4.231 15.325 1.00 93.56 94 LEU A O 1
ATOM 719 N N . THR A 1 95 ? 0.248 3.745 14.060 1.00 93.12 95 THR A N 1
ATOM 720 C CA . THR A 1 95 ? 0.143 2.288 14.216 1.00 93.12 95 THR A CA 1
ATOM 721 C C . THR A 1 95 ? 0.474 1.833 15.635 1.00 93.12 95 THR A C 1
ATOM 723 O O . THR A 1 95 ? -0.269 1.033 16.201 1.00 93.12 95 THR A O 1
ATOM 726 N N . GLU A 1 96 ? 1.521 2.396 16.252 1.00 94.19 96 GLU A N 1
ATOM 727 C CA . GLU A 1 96 ? 1.948 2.050 17.616 1.00 94.19 96 GLU A CA 1
ATOM 728 C C . GLU A 1 96 ? 0.881 2.429 18.656 1.00 94.19 96 GLU A C 1
ATOM 730 O O . GLU A 1 96 ? 0.564 1.629 19.535 1.00 94.19 96 GLU A O 1
ATOM 735 N N . VAL A 1 97 ? 0.260 3.609 18.533 1.00 95.69 97 VAL A N 1
ATOM 736 C CA . VAL A 1 97 ? -0.795 4.065 19.459 1.00 95.69 97 VAL A CA 1
ATOM 737 C C . VAL A 1 97 ? -2.057 3.203 19.375 1.00 95.69 97 VAL A C 1
ATOM 739 O O . VAL A 1 97 ? -2.733 3.006 20.384 1.00 95.69 97 VAL A O 1
ATOM 742 N N . ASN A 1 98 ? -2.393 2.698 18.186 1.00 93.94 98 ASN A N 1
ATOM 743 C CA . ASN A 1 98 ? -3.622 1.932 17.964 1.00 93.94 98 ASN A CA 1
ATOM 744 C C . ASN A 1 98 ? -3.413 0.410 18.007 1.00 93.94 98 ASN A C 1
ATOM 746 O O . ASN A 1 98 ? -4.390 -0.323 17.882 1.00 93.94 98 ASN A O 1
ATOM 750 N N . ASN A 1 99 ? -2.177 -0.058 18.219 1.00 92.62 99 ASN A N 1
ATOM 751 C CA . ASN A 1 99 ? -1.799 -1.474 18.198 1.00 92.62 99 ASN A CA 1
ATOM 752 C C . ASN A 1 99 ? -2.222 -2.176 16.891 1.00 92.62 99 ASN A C 1
ATOM 754 O O . ASN A 1 99 ? -2.864 -3.225 16.905 1.00 92.62 99 ASN A O 1
ATOM 758 N N . VAL A 1 100 ? -1.900 -1.526 15.772 1.00 93.62 100 VAL A N 1
ATOM 759 C CA . VAL A 1 100 ? -2.222 -1.938 14.399 1.00 93.62 100 VAL A CA 1
ATOM 760 C C . VAL A 1 100 ? -0.915 -2.231 13.672 1.00 93.62 100 VAL A C 1
ATOM 762 O O . VAL A 1 100 ? 0.062 -1.509 13.859 1.00 93.62 100 VAL A O 1
ATOM 765 N N . GLU A 1 101 ? -0.894 -3.247 12.820 1.00 92.62 101 GLU A N 1
ATOM 766 C CA . GLU A 1 101 ? 0.276 -3.635 12.036 1.00 92.62 101 GLU A CA 1
ATOM 767 C C . GLU A 1 101 ? 0.093 -3.258 10.562 1.00 92.62 101 GLU A C 1
ATOM 769 O O . GLU A 1 101 ? -0.975 -3.451 9.978 1.00 92.62 101 GLU A O 1
ATOM 774 N N . ILE A 1 102 ? 1.139 -2.704 9.945 1.00 91.81 102 ILE A N 1
ATOM 775 C CA . ILE A 1 102 ? 1.211 -2.587 8.486 1.00 91.81 102 ILE A CA 1
ATOM 776 C C . ILE A 1 102 ? 1.890 -3.860 7.986 1.00 91.81 102 ILE A C 1
ATOM 778 O O . ILE A 1 102 ? 3.102 -4.000 8.120 1.00 91.81 102 ILE A O 1
ATOM 782 N N . GLU A 1 103 ? 1.112 -4.785 7.426 1.00 91.44 103 GLU A N 1
ATOM 783 C CA . GLU A 1 103 ? 1.618 -6.091 6.975 1.00 91.44 103 GLU A CA 1
ATOM 784 C C . GLU A 1 103 ? 2.452 -5.981 5.697 1.00 91.44 103 GLU A C 1
ATOM 786 O O . GLU A 1 103 ? 3.348 -6.789 5.447 1.00 91.44 103 GLU A O 1
ATOM 791 N N . GLY A 1 104 ? 2.162 -4.984 4.863 1.00 89.25 104 GLY A N 1
ATOM 792 C CA . GLY A 1 104 ? 2.830 -4.876 3.583 1.00 89.25 104 GLY A CA 1
ATOM 793 C C . GLY A 1 104 ? 2.441 -3.666 2.758 1.00 89.25 104 GLY A C 1
ATOM 794 O O . GLY A 1 104 ? 1.513 -2.906 3.053 1.00 89.25 104 GLY A O 1
ATOM 795 N N . VAL A 1 105 ? 3.201 -3.513 1.679 1.00 89.56 105 VAL A N 1
ATOM 796 C CA . VAL A 1 105 ? 3.017 -2.473 0.676 1.00 89.56 105 VAL A CA 1
ATOM 797 C C . VAL A 1 105 ? 2.851 -3.143 -0.675 1.00 89.56 105 VAL A C 1
ATOM 799 O O . VAL A 1 105 ? 3.713 -3.897 -1.123 1.00 89.56 105 VAL A O 1
ATOM 802 N N . GLU A 1 106 ? 1.732 -2.866 -1.326 1.00 88.94 106 GLU A N 1
ATOM 803 C CA . GLU A 1 106 ? 1.444 -3.301 -2.682 1.00 88.94 106 GLU A CA 1
ATOM 804 C C . GLU A 1 106 ? 1.895 -2.229 -3.673 1.00 88.94 106 GLU A C 1
ATOM 806 O O . GLU A 1 106 ? 1.617 -1.039 -3.508 1.00 88.94 106 GLU A O 1
ATOM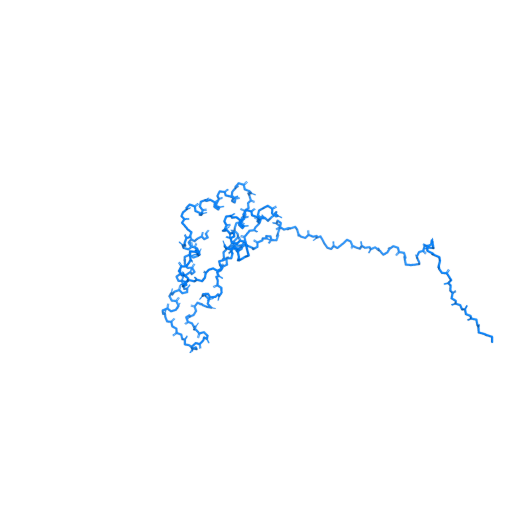 811 N N . MET A 1 107 ? 2.615 -2.661 -4.703 1.00 85.88 107 MET A N 1
ATOM 812 C CA . MET A 1 107 ? 3.169 -1.782 -5.726 1.00 85.88 107 MET A CA 1
ATOM 813 C C . MET A 1 107 ? 2.184 -1.566 -6.877 1.00 85.88 107 MET A C 1
ATOM 815 O O . MET A 1 107 ? 1.389 -2.462 -7.171 1.00 85.88 107 MET A O 1
ATOM 819 N N . PRO A 1 108 ? 2.246 -0.420 -7.583 1.00 79.62 108 PRO A N 1
ATOM 820 C CA . PRO A 1 108 ? 1.344 -0.166 -8.690 1.00 79.62 108 PRO A CA 1
ATOM 821 C C . PRO A 1 108 ? 1.673 -1.110 -9.851 1.00 79.62 108 PRO A C 1
ATOM 823 O O . PRO A 1 108 ? 2.766 -1.076 -10.417 1.00 79.62 108 PRO A O 1
ATOM 826 N N . THR A 1 109 ? 0.691 -1.900 -10.277 1.00 74.88 109 THR A N 1
ATOM 827 C CA . THR A 1 109 ? 0.804 -2.753 -11.475 1.00 74.88 109 THR A CA 1
ATOM 828 C C . THR A 1 109 ? 0.838 -1.945 -12.777 1.00 74.88 109 THR A C 1
ATOM 830 O O . THR A 1 109 ? 1.168 -2.472 -13.837 1.00 74.88 109 THR A O 1
ATOM 833 N N . SER A 1 110 ? 0.508 -0.650 -12.708 1.00 70.62 110 SER A N 1
ATOM 834 C CA . SER A 1 110 ? 0.558 0.286 -13.832 1.00 70.62 110 SER A CA 1
ATOM 835 C C . SER A 1 110 ? 1.975 0.752 -14.178 1.00 70.62 110 SER A C 1
ATOM 837 O O . SER A 1 110 ? 2.219 1.093 -15.334 1.00 70.62 110 SER A O 1
ATOM 839 N N . SER A 1 111 ? 2.904 0.766 -13.215 1.00 69.69 111 SER A N 1
ATOM 840 C CA . SER A 1 111 ? 4.325 1.050 -13.455 1.00 69.69 111 SER A CA 1
ATOM 841 C C . SER A 1 111 ? 5.150 -0.224 -13.595 1.00 69.69 111 SER A C 1
ATOM 843 O O . SER A 1 111 ? 5.916 -0.358 -14.553 1.00 69.69 111 SER A O 1
ATOM 845 N N . ILE A 1 112 ? 4.9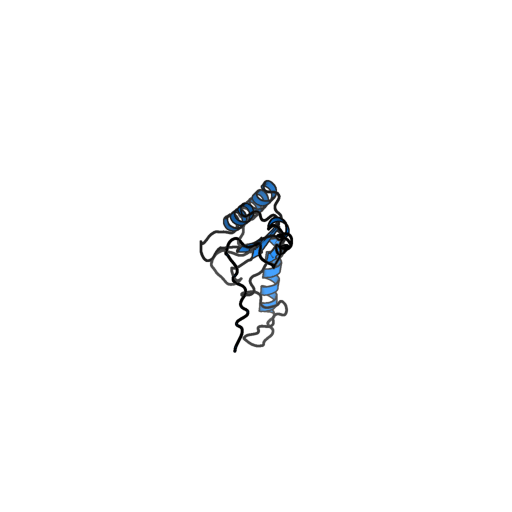50 -1.186 -12.690 1.00 76.75 112 ILE A N 1
ATOM 846 C CA . ILE A 1 112 ? 5.713 -2.434 -12.670 1.00 76.75 112 ILE A CA 1
ATOM 847 C C . ILE A 1 112 ? 4.875 -3.549 -13.290 1.00 76.75 112 ILE A C 1
ATOM 849 O O . ILE A 1 112 ? 3.980 -4.108 -12.661 1.00 76.75 112 ILE A O 1
ATOM 853 N N . SER A 1 113 ? 5.203 -3.909 -14.531 1.00 74.94 113 SER A N 1
ATOM 854 C CA . SER A 1 113 ? 4.572 -5.058 -15.198 1.00 74.94 113 SER A CA 1
ATOM 855 C C . SER A 1 113 ? 5.229 -6.391 -14.820 1.00 74.94 113 SER A C 1
ATOM 857 O O . SER A 1 113 ? 4.549 -7.403 -14.683 1.00 74.94 113 SER A O 1
ATOM 859 N N . ASN A 1 114 ? 6.559 -6.411 -14.680 1.00 82.75 114 ASN A N 1
ATOM 860 C CA . ASN A 1 114 ? 7.366 -7.566 -14.289 1.00 82.75 114 ASN A CA 1
ATOM 861 C C . ASN A 1 114 ? 8.797 -7.108 -13.952 1.00 82.75 114 ASN A C 1
ATOM 863 O O . ASN A 1 114 ? 9.159 -5.967 -14.206 1.00 82.75 114 ASN A O 1
ATOM 867 N N . LEU A 1 115 ? 9.627 -8.018 -13.435 1.00 86.38 115 LEU A N 1
ATOM 868 C CA . LEU A 1 115 ? 11.035 -7.743 -13.103 1.00 86.38 115 LEU A CA 1
ATOM 869 C C . LEU A 1 115 ? 12.031 -8.270 -14.149 1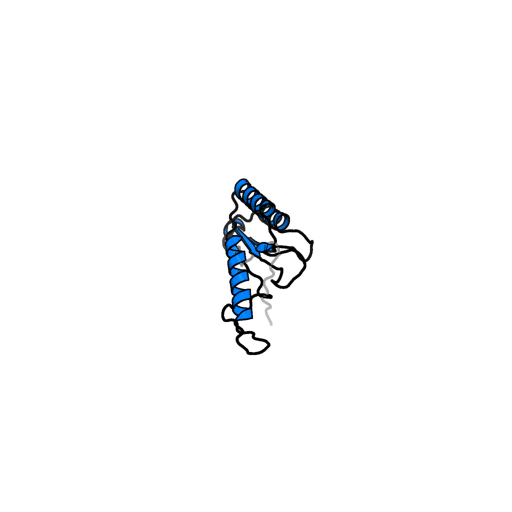.00 86.38 115 LEU A C 1
ATOM 871 O O . LEU A 1 115 ? 13.240 -8.221 -13.940 1.00 86.38 115 LEU A O 1
ATOM 875 N N . SER A 1 116 ? 11.543 -8.803 -15.270 1.00 86.44 116 SER A N 1
ATOM 876 C CA . SER A 1 116 ? 12.391 -9.363 -16.331 1.00 86.44 116 SER A CA 1
ATOM 877 C C . SER A 1 116 ? 12.887 -8.308 -17.326 1.00 86.44 116 SER A C 1
ATOM 879 O O . SER A 1 116 ? 13.769 -8.594 -18.132 1.00 86.44 116 SER A O 1
ATOM 881 N N . GLY A 1 117 ? 12.338 -7.089 -17.272 1.00 83.50 117 GLY A N 1
ATOM 882 C CA . GLY A 1 117 ? 12.576 -6.041 -18.269 1.00 83.50 117 GLY A CA 1
ATOM 883 C C . GLY A 1 117 ? 11.780 -6.233 -19.558 1.00 83.50 117 GLY A C 1
ATOM 884 O O . GLY A 1 117 ? 11.954 -5.464 -20.501 1.00 83.50 117 GLY A O 1
ATOM 885 N N . PHE A 1 118 ? 10.923 -7.254 -19.623 1.00 85.50 118 PHE A N 1
ATOM 886 C CA . PHE A 1 118 ? 10.030 -7.473 -20.751 1.00 85.50 118 PHE A CA 1
ATOM 887 C C . PHE A 1 118 ? 8.951 -6.391 -20.777 1.00 85.50 118 PHE A C 1
ATOM 889 O O . PHE A 1 118 ? 8.234 -6.199 -19.796 1.00 85.50 118 PHE A O 1
ATOM 896 N N . ASP A 1 119 ? 8.822 -5.699 -21.901 1.00 82.19 119 ASP A N 1
ATOM 897 C CA . ASP A 1 119 ? 7.720 -4.786 -22.162 1.00 82.19 119 ASP A CA 1
ATOM 898 C C . ASP A 1 119 ? 6.665 -5.490 -23.036 1.00 82.19 119 ASP A C 1
ATOM 900 O O . ASP A 1 119 ? 6.925 -5.757 -24.216 1.00 82.19 119 ASP A O 1
ATOM 904 N N . PRO A 1 120 ? 5.464 -5.775 -22.496 1.00 78.75 120 PRO A N 1
ATOM 905 C CA . PRO A 1 120 ? 4.392 -6.429 -23.240 1.00 78.75 120 PRO A CA 1
ATOM 906 C C . PRO A 1 120 ? 3.906 -5.637 -24.459 1.00 78.75 120 PRO A C 1
ATOM 908 O O . PRO A 1 120 ? 3.357 -6.239 -25.379 1.00 78.75 120 PRO A O 1
ATOM 911 N N . GLN A 1 121 ? 4.079 -4.310 -24.481 1.00 80.00 121 GLN A N 1
ATOM 912 C CA . GLN A 1 121 ? 3.599 -3.470 -25.581 1.00 80.00 121 GLN A CA 1
ATOM 913 C C . GLN A 1 121 ? 4.532 -3.513 -26.791 1.00 80.00 121 GLN A C 1
ATOM 915 O O . GLN A 1 121 ? 4.070 -3.617 -27.926 1.00 80.00 121 GLN A O 1
ATOM 920 N N . SER A 1 122 ? 5.845 -3.445 -26.563 1.00 82.00 122 SER A N 1
ATOM 921 C CA . SER A 1 122 ? 6.843 -3.509 -27.637 1.00 82.00 122 SER A CA 1
ATOM 922 C C . SER A 1 122 ? 7.323 -4.930 -27.948 1.00 82.00 122 SER A C 1
ATOM 924 O O . SER A 1 122 ? 7.964 -5.142 -28.980 1.00 82.00 122 SER A O 1
ATOM 926 N N . GLY A 1 123 ? 7.032 -5.903 -27.076 1.00 84.69 123 GLY A N 1
ATOM 927 C CA . GLY A 1 123 ? 7.492 -7.289 -27.194 1.00 84.69 123 GLY A CA 1
ATOM 928 C C . GLY A 1 123 ? 9.007 -7.441 -27.031 1.00 84.69 123 GLY A C 1
ATOM 929 O O . GLY A 1 123 ? 9.580 -8.433 -27.483 1.00 84.69 123 GLY A O 1
ATOM 930 N N . ARG A 1 124 ? 9.678 -6.447 -26.439 1.00 85.69 124 ARG A N 1
ATOM 931 C CA . ARG A 1 124 ? 11.139 -6.389 -26.300 1.00 85.69 124 ARG A CA 1
ATOM 932 C C . ARG A 1 124 ? 11.549 -6.469 -24.837 1.00 85.69 124 ARG A C 1
ATOM 934 O O . ARG A 1 124 ? 10.810 -6.064 -23.946 1.00 85.69 124 ARG A O 1
ATOM 941 N N . ILE A 1 125 ? 12.758 -6.969 -24.606 1.00 88.75 125 ILE A N 1
ATOM 942 C CA . ILE A 1 125 ? 13.415 -6.909 -23.300 1.00 88.75 125 ILE A CA 1
ATOM 943 C C . ILE A 1 125 ? 14.302 -5.665 -23.283 1.00 88.75 125 ILE A C 1
ATOM 945 O O . ILE A 1 125 ? 15.126 -5.485 -24.181 1.00 88.75 125 ILE A O 1
ATOM 949 N N . SER A 1 126 ? 14.127 -4.817 -22.272 1.00 88.25 126 SER A N 1
ATOM 950 C CA . SER A 1 126 ? 14.941 -3.625 -22.040 1.00 88.25 126 SER A CA 1
ATOM 951 C C . SER A 1 126 ? 15.634 -3.700 -20.681 1.00 88.25 126 SER A C 1
ATOM 953 O O . SER A 1 126 ? 15.003 -3.880 -19.640 1.00 88.25 126 SER A O 1
ATOM 955 N N . GLU A 1 127 ? 16.954 -3.535 -20.706 1.00 88.75 127 GLU A N 1
ATOM 956 C CA . GLU A 1 127 ? 17.803 -3.454 -19.515 1.00 88.75 127 GLU A CA 1
ATOM 957 C C . GLU A 1 127 ? 17.512 -2.207 -18.677 1.00 88.75 127 GLU A C 1
ATOM 959 O O . GLU A 1 127 ? 17.464 -2.277 -17.451 1.00 88.75 127 GLU A O 1
ATOM 964 N N . GLU A 1 128 ? 17.250 -1.082 -19.341 1.00 87.06 128 GLU A N 1
ATOM 965 C CA . GLU A 1 128 ? 16.868 0.174 -18.694 1.00 87.06 128 GLU A CA 1
ATOM 966 C C . GLU A 1 128 ? 15.552 0.004 -17.929 1.00 87.06 128 GLU A C 1
ATOM 968 O O . GLU A 1 128 ? 15.489 0.277 -16.732 1.00 87.06 128 GLU A O 1
ATOM 973 N N . LYS A 1 129 ? 14.541 -0.594 -18.575 1.00 85.19 129 LYS A N 1
ATOM 974 C CA . LYS A 1 129 ? 13.264 -0.899 -17.921 1.00 85.19 129 LYS A CA 1
ATOM 975 C C . LYS A 1 129 ? 13.447 -1.818 -16.714 1.00 85.19 129 LYS A C 1
ATOM 977 O O . LYS A 1 129 ? 12.866 -1.576 -15.661 1.00 85.19 129 LYS A O 1
ATOM 982 N N . ARG A 1 130 ? 14.267 -2.867 -16.850 1.00 88.00 130 ARG A N 1
ATOM 983 C CA . ARG A 1 130 ? 14.561 -3.780 -15.738 1.00 88.00 130 ARG A CA 1
ATOM 984 C C . ARG A 1 130 ? 15.182 -3.040 -14.557 1.00 88.00 130 ARG A C 1
ATOM 986 O O . ARG A 1 130 ? 14.830 -3.313 -13.413 1.00 88.00 130 ARG A O 1
ATOM 993 N N . TYR A 1 131 ? 16.121 -2.138 -14.829 1.00 89.00 131 TYR A N 1
ATOM 994 C CA . TYR A 1 131 ? 16.773 -1.343 -13.797 1.00 89.00 131 TYR A CA 1
ATOM 995 C C . TYR A 1 131 ? 15.777 -0.437 -13.065 1.00 89.00 131 TYR A C 1
ATOM 997 O O . TYR A 1 131 ? 15.785 -0.411 -11.833 1.00 89.00 131 TYR A O 1
ATOM 1005 N N . ASP A 1 132 ? 14.900 0.245 -13.801 1.00 85.00 132 ASP A N 1
ATOM 1006 C CA . ASP A 1 132 ? 13.887 1.131 -13.228 1.00 85.00 132 ASP A CA 1
ATOM 1007 C C . ASP A 1 132 ? 12.873 0.369 -12.368 1.00 85.00 132 ASP A C 1
ATOM 1009 O O . ASP A 1 132 ? 12.663 0.732 -11.208 1.00 85.00 132 ASP A O 1
ATOM 1013 N N . ASP A 1 133 ? 12.328 -0.735 -12.889 1.00 87.12 133 ASP A N 1
ATOM 1014 C CA . ASP A 1 133 ? 11.365 -1.585 -12.181 1.00 87.12 133 ASP A CA 1
ATOM 1015 C C . ASP A 1 133 ? 11.991 -2.154 -10.881 1.00 87.12 133 ASP A C 1
ATOM 1017 O O . ASP A 1 133 ? 11.381 -2.124 -9.809 1.00 87.12 133 ASP A O 1
ATOM 1021 N N . LEU A 1 134 ? 13.255 -2.605 -10.924 1.00 89.25 134 LEU A N 1
ATOM 1022 C CA . LEU A 1 134 ? 13.985 -3.073 -9.734 1.00 89.25 134 LEU A CA 1
ATOM 1023 C C . LEU A 1 134 ? 14.277 -1.952 -8.735 1.00 89.25 134 LEU A C 1
ATOM 1025 O O . LEU A 1 134 ? 14.274 -2.175 -7.520 1.00 89.25 134 LEU A O 1
ATOM 1029 N N . ASN A 1 135 ? 14.582 -0.755 -9.225 1.00 86.62 135 ASN A N 1
ATOM 1030 C CA . ASN A 1 135 ? 14.829 0.386 -8.363 1.00 86.62 135 ASN A CA 1
ATOM 1031 C C . ASN A 1 135 ? 13.545 0.817 -7.643 1.00 86.62 135 ASN A C 1
ATOM 1033 O O . ASN A 1 135 ? 13.592 1.139 -6.459 1.00 86.62 135 ASN A O 1
ATOM 1037 N N . GLU A 1 136 ? 12.399 0.750 -8.316 1.00 84.00 136 GLU A N 1
ATOM 1038 C CA . GLU A 1 136 ? 11.090 1.011 -7.719 1.00 84.00 136 GLU A CA 1
ATOM 1039 C C . GLU A 1 136 ? 10.786 0.031 -6.573 1.00 84.00 136 GLU A C 1
ATOM 1041 O O . GLU A 1 136 ? 10.428 0.461 -5.474 1.00 84.00 136 GLU A O 1
ATOM 1046 N N . VAL A 1 137 ? 11.044 -1.269 -6.771 1.00 87.19 137 VAL A N 1
ATOM 1047 C CA . VAL A 1 137 ? 10.935 -2.281 -5.701 1.00 87.19 137 VAL A CA 1
ATOM 1048 C C . VAL A 1 137 ? 11.890 -1.984 -4.544 1.00 87.19 137 VAL A C 1
ATOM 1050 O O . VAL A 1 137 ? 11.502 -2.062 -3.380 1.00 87.19 137 VAL A O 1
ATOM 1053 N N . ARG A 1 138 ? 13.142 -1.605 -4.829 1.00 88.06 138 ARG A N 1
ATOM 1054 C CA . ARG A 1 138 ? 14.121 -1.263 -3.784 1.00 88.06 138 ARG A CA 1
ATOM 1055 C C . ARG A 1 138 ? 13.656 -0.084 -2.931 1.00 88.06 138 ARG A C 1
ATOM 1057 O O . ARG A 1 138 ? 13.842 -0.094 -1.716 1.00 88.06 138 ARG A O 1
ATOM 1064 N N . GLU A 1 139 ? 13.073 0.932 -3.551 1.00 84.62 139 GLU A N 1
ATOM 1065 C CA . GLU A 1 139 ? 12.536 2.093 -2.841 1.00 84.62 139 GLU A CA 1
ATOM 1066 C C . GLU A 1 139 ? 11.302 1.733 -2.000 1.00 84.62 139 GLU A C 1
ATOM 1068 O O . GLU A 1 139 ? 11.141 2.268 -0.904 1.00 84.62 139 GLU A O 1
ATOM 1073 N N . ALA A 1 140 ? 10.480 0.785 -2.457 1.00 84.12 140 ALA A N 1
ATOM 1074 C CA . ALA A 1 140 ? 9.365 0.245 -1.683 1.00 84.12 140 ALA A CA 1
ATOM 1075 C C . ALA A 1 140 ? 9.825 -0.539 -0.449 1.00 84.12 140 ALA A C 1
ATOM 1077 O O . ALA A 1 140 ? 9.316 -0.308 0.642 1.00 84.12 140 ALA A O 1
ATOM 1078 N N . ILE A 1 141 ? 10.849 -1.384 -0.595 1.00 86.81 141 ILE A N 1
ATOM 1079 C CA . ILE A 1 141 ? 11.462 -2.119 0.524 1.00 86.81 141 ILE A CA 1
ATOM 1080 C C . ILE A 1 141 ? 12.067 -1.162 1.550 1.00 86.81 141 ILE A C 1
ATOM 1082 O O . ILE A 1 141 ? 12.045 -1.439 2.737 1.00 86.81 141 ILE A O 1
ATOM 1086 N N . ARG A 1 142 ? 12.620 -0.028 1.110 1.00 84.88 142 ARG A N 1
ATOM 1087 C CA . ARG A 1 142 ? 13.105 1.008 2.032 1.00 84.88 142 ARG A CA 1
ATOM 1088 C C . ARG A 1 142 ? 11.973 1.726 2.754 1.00 84.88 142 ARG A C 1
ATOM 1090 O O . ARG A 1 142 ? 12.257 2.425 3.723 1.00 84.88 142 ARG A O 1
ATOM 1097 N N . PHE A 1 143 ? 10.761 1.718 2.201 1.00 83.50 143 PHE A N 1
ATOM 1098 C CA . PHE A 1 143 ? 9.581 2.347 2.788 1.00 83.50 143 PHE A CA 1
ATOM 1099 C C . PHE A 1 143 ? 8.897 1.477 3.831 1.00 83.50 143 PHE A C 1
ATOM 1101 O O . PHE A 1 143 ? 8.544 2.024 4.876 1.00 83.50 143 PHE A O 1
ATOM 1108 N N . ALA A 1 144 ? 8.733 0.189 3.529 1.00 78.81 144 ALA A N 1
ATOM 1109 C CA . ALA A 1 144 ? 8.312 -0.822 4.491 1.00 78.81 144 ALA A CA 1
ATOM 1110 C C . ALA A 1 144 ? 9.300 -0.904 5.669 1.00 78.81 144 ALA A C 1
ATOM 1112 O O . ALA A 1 144 ? 8.820 -1.092 6.806 1.00 78.81 144 ALA A O 1
#

Sequence (144 aa):
MVEFRTDYYSAMDRSPYGNAQVNPPEPIVPIKDIGMTVPERDPRTGAHIIQTTTSAIRSGAANIQIVMTTPSNSAIGGRAKAYGRDVRQALRELTEVNNVEIEGVEMPTSSISNLSGFDPQSGRISEEKRYDDLNEVREAIRFA

Secondary structure (DSSP, 8-state):
----------TTS--SS-----PPPS----HHHH-EEEESB-TTT--BHHHHHHHHHHHT-SEEEEE--S-TT-SSS-STTT--HHHHHHHHHHHHHHT-EEEEEEPPTTT-S-SS-EETTTTEE-HHHHHHHHHHHHHHHTT-